Protein AF-A0AAW7M8R0-F1 (afdb_monomer)

Structure (mmCIF, N/CA/C/O backbone):
data_AF-A0AAW7M8R0-F1
#
_entry.id   AF-A0AAW7M8R0-F1
#
loop_
_atom_site.group_PDB
_atom_site.id
_atom_site.type_symbol
_atom_site.label_atom_id
_atom_site.label_alt_id
_atom_site.label_comp_id
_atom_site.label_asym_id
_atom_site.label_entity_id
_atom_site.label_seq_id
_atom_site.pdbx_PDB_ins_code
_atom_site.Cartn_x
_atom_site.Cartn_y
_atom_site.Cartn_z
_atom_site.occupancy
_atom_site.B_iso_or_equiv
_atom_site.auth_seq_id
_atom_site.auth_comp_id
_atom_site.auth_asym_id
_atom_site.auth_atom_id
_atom_site.pdbx_PDB_model_num
ATOM 1 N N . MET A 1 1 ? 16.770 8.902 -20.465 1.00 70.69 1 MET A N 1
ATOM 2 C CA . MET A 1 1 ? 15.891 8.119 -19.568 1.00 70.69 1 MET A CA 1
ATOM 3 C C . MET A 1 1 ? 16.014 6.656 -19.968 1.00 70.69 1 MET A C 1
ATOM 5 O O . MET A 1 1 ? 15.756 6.362 -21.127 1.00 70.69 1 MET A O 1
ATOM 9 N N . SER A 1 2 ? 16.501 5.766 -19.096 1.00 95.81 2 SER A N 1
ATOM 10 C CA . SER A 1 2 ? 16.643 4.338 -19.427 1.00 95.81 2 SER A CA 1
ATOM 11 C C . SER A 1 2 ? 15.369 3.570 -19.072 1.00 95.81 2 SER A C 1
ATOM 13 O O . SER A 1 2 ? 14.699 3.896 -18.091 1.00 95.81 2 SER A O 1
ATOM 15 N N . ALA A 1 3 ? 15.047 2.528 -19.842 1.00 96.31 3 ALA A N 1
ATOM 16 C CA . ALA A 1 3 ? 13.898 1.668 -19.553 1.00 96.31 3 ALA A CA 1
ATOM 17 C C . ALA A 1 3 ? 13.988 1.057 -18.142 1.00 96.31 3 ALA A C 1
ATOM 19 O O . ALA A 1 3 ? 13.002 1.031 -17.415 1.00 96.31 3 ALA A O 1
ATOM 20 N N . ALA A 1 4 ? 15.195 0.669 -17.714 1.00 96.94 4 ALA A N 1
ATOM 21 C CA . ALA A 1 4 ? 15.447 0.147 -16.372 1.00 96.94 4 ALA A CA 1
ATOM 22 C C . ALA A 1 4 ? 15.077 1.144 -15.256 1.00 96.94 4 ALA A C 1
ATOM 24 O O . ALA A 1 4 ? 14.474 0.749 -14.260 1.00 96.94 4 ALA A O 1
ATOM 25 N N . ALA A 1 5 ? 15.386 2.436 -15.428 1.00 97.06 5 ALA A N 1
ATOM 26 C CA . ALA A 1 5 ? 15.027 3.466 -14.453 1.00 97.06 5 ALA A CA 1
ATOM 27 C C . ALA A 1 5 ? 13.506 3.668 -14.368 1.00 97.06 5 ALA A C 1
ATOM 29 O O . ALA A 1 5 ? 12.965 3.802 -13.273 1.00 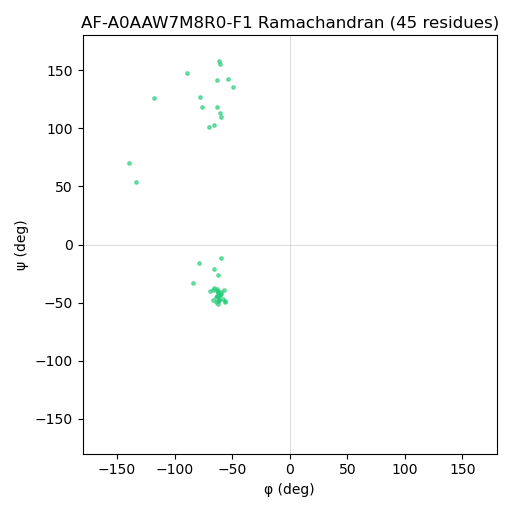97.06 5 ALA A O 1
ATOM 30 N N . MET A 1 6 ? 12.812 3.629 -15.511 1.00 97.69 6 MET A N 1
ATOM 31 C CA . MET A 1 6 ? 11.350 3.729 -15.565 1.00 97.69 6 MET A CA 1
ATOM 32 C C . MET A 1 6 ? 10.685 2.560 -14.824 1.00 97.69 6 MET A C 1
ATOM 34 O O . MET A 1 6 ? 9.767 2.765 -14.033 1.00 97.69 6 MET A O 1
ATOM 38 N N . THR A 1 7 ? 11.181 1.336 -15.028 1.00 97.88 7 THR A N 1
ATOM 39 C CA . THR A 1 7 ? 10.662 0.142 -14.349 1.00 97.88 7 THR A CA 1
ATOM 40 C C . THR A 1 7 ? 10.828 0.248 -12.838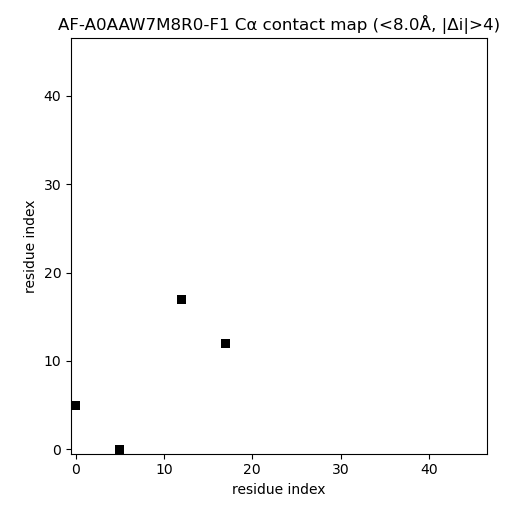 1.00 97.88 7 THR A C 1
ATOM 42 O O . THR A 1 7 ? 9.871 0.025 -12.101 1.00 97.88 7 THR A O 1
ATOM 45 N N . LEU A 1 8 ? 12.017 0.637 -12.366 1.00 97.31 8 LEU A N 1
ATOM 46 C CA . LEU A 1 8 ? 12.265 0.805 -10.933 1.00 97.31 8 LEU A CA 1
ATOM 47 C C . LEU A 1 8 ? 11.397 1.907 -10.323 1.00 97.31 8 LEU A C 1
ATOM 49 O O 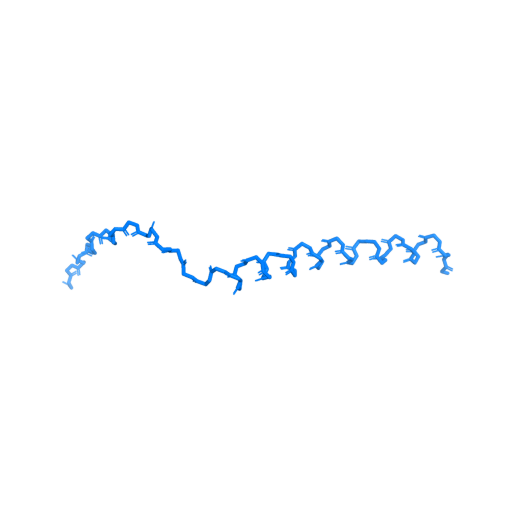. LEU A 1 8 ? 10.857 1.717 -9.237 1.00 97.31 8 LEU A O 1
ATOM 53 N N . MET A 1 9 ? 11.202 3.020 -11.034 1.00 97.19 9 MET A N 1
ATOM 54 C CA . MET A 1 9 ? 10.292 4.083 -10.605 1.00 97.19 9 MET A CA 1
ATOM 55 C C . MET A 1 9 ? 8.876 3.540 -10.378 1.00 97.19 9 MET A C 1
ATOM 57 O O . MET A 1 9 ? 8.294 3.777 -9.321 1.00 97.19 9 MET A O 1
ATOM 61 N N . VAL A 1 10 ? 8.328 2.793 -11.342 1.00 97.56 10 VAL A N 1
ATOM 62 C CA . VAL A 1 10 ? 6.979 2.217 -11.233 1.00 97.56 10 VAL A CA 1
ATOM 63 C C . VAL A 1 10 ? 6.895 1.225 -10.075 1.00 97.56 10 VAL A C 1
ATOM 65 O O . VAL A 1 10 ? 5.948 1.294 -9.296 1.00 97.56 10 VAL A O 1
ATOM 68 N N . VAL A 1 11 ? 7.891 0.346 -9.917 1.00 97.62 11 VAL A N 1
ATOM 69 C CA . VAL A 1 11 ? 7.948 -0.609 -8.797 1.00 97.62 11 VAL A CA 1
ATOM 70 C C . VAL A 1 11 ? 7.894 0.126 -7.460 1.00 97.62 11 VAL A C 1
ATOM 72 O O . VAL A 1 11 ? 7.074 -0.213 -6.611 1.00 97.62 11 VAL A O 1
ATOM 75 N N . VAL A 1 12 ? 8.709 1.168 -7.286 1.00 97.50 12 VAL A N 1
ATOM 76 C CA . VAL A 1 12 ? 8.722 1.975 -6.058 1.00 97.50 12 VAL A CA 1
ATOM 77 C C . VAL A 1 12 ? 7.370 2.651 -5.827 1.00 97.50 12 VAL A C 1
ATOM 79 O O . VAL A 1 12 ? 6.844 2.596 -4.717 1.00 97.50 12 VAL A O 1
ATOM 82 N N . MET A 1 13 ? 6.768 3.229 -6.870 1.00 97.12 13 MET A N 1
ATOM 83 C CA . MET A 1 13 ? 5.436 3.834 -6.785 1.00 97.12 13 MET A CA 1
ATOM 84 C C . MET A 1 13 ? 4.386 2.820 -6.311 1.00 97.12 13 MET A C 1
ATOM 86 O O . MET A 1 13 ? 3.615 3.105 -5.398 1.00 97.12 13 MET A O 1
ATOM 90 N N . VAL A 1 14 ? 4.378 1.619 -6.892 1.00 97.38 14 VAL A N 1
ATOM 91 C CA . VAL A 1 14 ? 3.444 0.551 -6.515 1.00 97.38 14 VAL A CA 1
ATOM 92 C C . VAL A 1 14 ? 3.695 0.068 -5.091 1.00 97.38 14 VAL A C 1
ATOM 94 O O . VAL A 1 14 ? 2.735 -0.200 -4.384 1.00 97.38 14 VAL A O 1
ATOM 97 N N . VAL A 1 15 ? 4.943 -0.020 -4.633 1.00 96.25 15 VAL A N 1
ATOM 98 C CA . VAL A 1 15 ? 5.243 -0.441 -3.255 1.00 96.25 15 VAL A CA 1
ATOM 99 C C . VAL A 1 15 ? 4.754 0.595 -2.239 1.00 96.25 15 VAL A C 1
ATOM 101 O O . VAL A 1 15 ? 4.068 0.230 -1.284 1.00 96.25 15 VAL A O 1
ATOM 104 N N . ILE A 1 16 ? 5.046 1.882 -2.463 1.00 95.56 16 ILE A N 1
ATOM 105 C CA . ILE A 1 16 ? 4.647 2.975 -1.560 1.00 95.56 16 ILE A CA 1
ATOM 106 C C . ILE A 1 16 ? 3.121 3.073 -1.474 1.00 95.56 16 ILE A C 1
ATOM 108 O O . ILE A 1 16 ? 2.549 3.079 -0.385 1.00 95.56 16 ILE A O 1
ATOM 112 N N . TRP A 1 17 ? 2.451 3.128 -2.625 1.00 97.19 17 TRP A N 1
ATOM 113 C CA . TRP A 1 17 ? 1.006 3.347 -2.670 1.00 97.19 17 TRP A CA 1
ATOM 114 C C . TRP A 1 17 ? 0.207 2.060 -2.486 1.00 97.19 17 TRP A C 1
ATOM 116 O O . TRP A 1 17 ? -0.863 2.079 -1.884 1.00 97.19 17 TRP A O 1
ATOM 126 N N . GLY A 1 18 ? 0.721 0.928 -2.956 1.00 96.88 18 GLY A N 1
ATOM 127 C CA . GLY A 1 18 ? 0.061 -0.371 -2.852 1.00 96.88 18 GLY A CA 1
ATOM 128 C C . GLY A 1 18 ? -0.117 -0.818 -1.406 1.00 96.88 18 GLY A C 1
ATOM 129 O O . GLY A 1 18 ? -1.187 -1.317 -1.065 1.00 96.88 18 GLY A O 1
ATOM 130 N N . GLY A 1 19 ? 0.866 -0.567 -0.532 1.00 93.69 19 GLY A N 1
ATOM 131 C CA . GLY A 1 19 ? 0.730 -0.832 0.904 1.00 93.69 19 GLY A CA 1
ATOM 132 C C . GLY A 1 19 ? -0.382 -0.002 1.554 1.00 93.69 19 GLY A C 1
ATOM 133 O O . GLY A 1 19 ? -1.188 -0.529 2.325 1.00 93.69 19 GLY A O 1
ATOM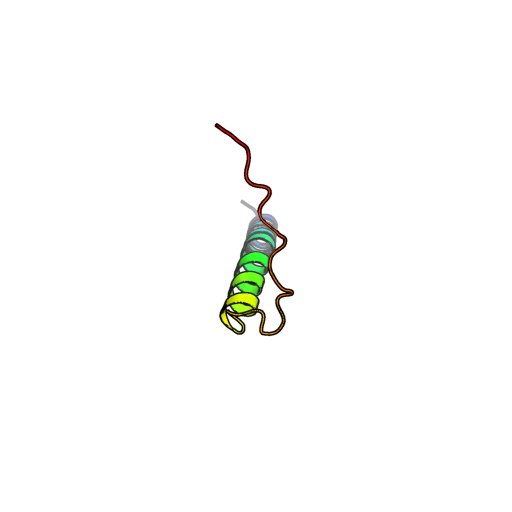 134 N N . LEU A 1 20 ? -0.486 1.279 1.185 1.00 95.31 20 LEU A N 1
ATOM 135 C CA . LEU A 1 20 ? -1.554 2.160 1.656 1.00 95.31 20 LEU A CA 1
ATOM 136 C C . LEU A 1 20 ? -2.929 1.687 1.170 1.00 95.31 20 LEU A C 1
ATOM 138 O O . LEU A 1 20 ? -3.843 1.530 1.976 1.00 95.31 20 LEU A O 1
ATOM 142 N N . VAL A 1 21 ? -3.072 1.406 -0.128 1.00 96.62 21 VAL A N 1
ATOM 143 C CA . VAL A 1 21 ? -4.328 0.912 -0.715 1.00 96.62 21 VAL A CA 1
ATOM 144 C C . VAL A 1 21 ? -4.743 -0.415 -0.076 1.00 96.62 21 VAL A C 1
ATOM 146 O O . VAL A 1 21 ? -5.909 -0.583 0.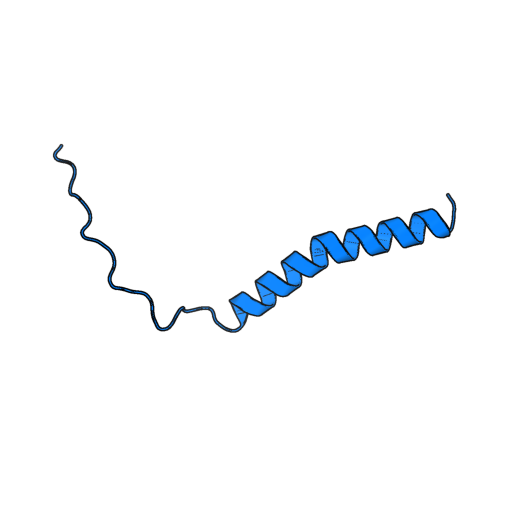277 1.00 96.62 21 VAL A O 1
ATOM 149 N N . ALA A 1 22 ? -3.802 -1.336 0.149 1.00 95.38 22 ALA A N 1
ATOM 150 C CA . ALA A 1 22 ? -4.062 -2.594 0.848 1.00 95.38 22 ALA A CA 1
ATOM 151 C C . ALA A 1 22 ? -4.563 -2.367 2.283 1.00 95.38 22 ALA A C 1
ATOM 153 O O . ALA A 1 22 ? -5.538 -2.995 2.695 1.00 95.38 22 ALA A O 1
ATOM 154 N N . SER A 1 23 ? -3.943 -1.436 3.011 1.00 93.38 23 SER A N 1
ATOM 155 C CA . SER A 1 23 ? -4.325 -1.085 4.385 1.00 93.38 23 SER A CA 1
ATOM 156 C C . SER A 1 23 ? -5.728 -0.480 4.443 1.00 93.38 23 SER A C 1
ATOM 158 O O . SER A 1 23 ? -6.551 -0.899 5.255 1.00 93.38 23 SER A O 1
ATOM 160 N N . ILE A 1 24 ? -6.034 0.446 3.529 1.00 94.56 24 ILE A N 1
ATOM 161 C CA . ILE A 1 24 ? -7.366 1.051 3.400 1.00 94.56 24 ILE A CA 1
ATOM 162 C C . ILE A 1 24 ? -8.409 -0.020 3.077 1.00 94.56 24 ILE A C 1
ATOM 164 O O . ILE A 1 24 ? -9.446 -0.072 3.730 1.00 94.56 24 ILE A O 1
ATOM 168 N N . MET A 1 25 ? -8.148 -0.905 2.108 1.00 95.25 25 MET A N 1
ATOM 169 C CA . MET A 1 25 ? -9.081 -1.984 1.761 1.00 95.25 25 MET A CA 1
ATOM 170 C C . MET A 1 25 ? -9.308 -2.952 2.924 1.00 95.25 25 MET A C 1
ATOM 172 O O . MET A 1 25 ? -10.432 -3.406 3.128 1.00 95.25 25 MET A O 1
ATOM 176 N N . PHE A 1 26 ? -8.258 -3.285 3.676 1.00 92.12 26 PHE A N 1
ATOM 177 C CA . PHE A 1 26 ? -8.365 -4.148 4.847 1.00 92.12 26 PHE A CA 1
ATOM 178 C C . PHE A 1 26 ? -9.259 -3.517 5.918 1.00 92.12 26 PHE A C 1
ATOM 180 O O . PHE A 1 26 ? -10.200 -4.161 6.383 1.00 92.12 26 PHE A O 1
ATOM 187 N N . LEU A 1 27 ? -9.016 -2.246 6.244 1.00 90.06 27 LEU A N 1
ATOM 188 C CA . LEU A 1 27 ? -9.771 -1.528 7.268 1.00 90.06 27 LEU A CA 1
ATOM 189 C C . LEU A 1 27 ? -11.214 -1.251 6.823 1.00 90.06 27 LEU A C 1
ATOM 191 O O . LEU A 1 27 ? -12.155 -1.464 7.577 1.00 90.06 27 LEU A O 1
ATOM 195 N N . SER A 1 28 ? -11.415 -0.886 5.556 1.00 90.38 28 SER A N 1
ATOM 196 C CA . SER A 1 28 ? -12.746 -0.658 4.982 1.00 90.38 28 SER A CA 1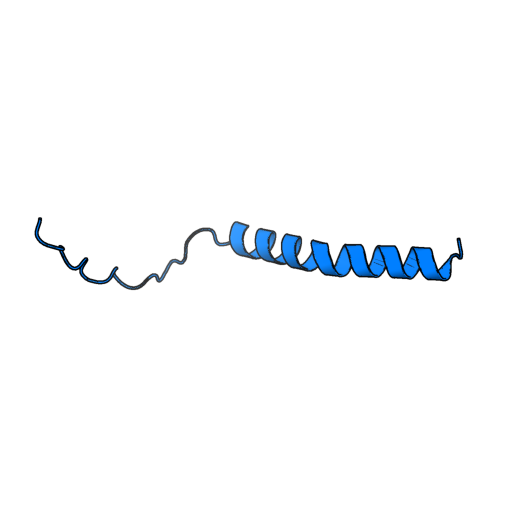
ATOM 197 C C . SER A 1 28 ? -13.624 -1.912 4.976 1.00 90.38 28 SER A C 1
ATOM 199 O O . SER A 1 28 ? -14.845 -1.788 4.974 1.00 90.38 28 SER A O 1
ATOM 201 N N . ARG A 1 29 ? -13.037 -3.117 4.956 1.00 90.81 29 ARG A N 1
ATOM 202 C CA . ARG A 1 29 ? -13.785 -4.384 5.039 1.00 90.81 29 ARG A CA 1
ATOM 203 C C . ARG A 1 29 ? -14.212 -4.736 6.466 1.00 90.81 29 ARG A C 1
ATOM 205 O O . ARG A 1 29 ? -15.058 -5.611 6.628 1.00 90.81 29 ARG A O 1
ATOM 212 N N . ARG A 1 30 ? -13.623 -4.100 7.483 1.00 83.81 30 ARG A N 1
ATOM 213 C CA . ARG A 1 30 ? -13.946 -4.279 8.907 1.00 83.81 30 ARG A CA 1
ATOM 214 C C . ARG A 1 30 ? -13.932 -2.916 9.617 1.00 83.81 30 ARG A C 1
ATOM 216 O O . ARG A 1 30 ? -13.012 -2.653 10.387 1.00 83.81 30 ARG A O 1
ATOM 223 N N . PRO A 1 31 ? -14.916 -2.043 9.330 1.00 71.56 31 PRO A N 1
ATOM 224 C CA . PRO A 1 31 ? -14.929 -0.666 9.828 1.00 71.56 31 PRO A CA 1
ATOM 225 C C . PRO A 1 31 ? -15.077 -0.560 11.353 1.00 71.56 31 PRO A C 1
ATOM 227 O O . PRO A 1 31 ? -14.680 0.448 11.926 1.00 71.56 31 PRO A O 1
ATOM 230 N N . GLU A 1 32 ? -15.595 -1.595 12.017 1.00 72.81 32 GLU A N 1
ATOM 231 C CA . GLU A 1 32 ? -15.773 -1.624 13.467 1.00 72.81 32 GLU A CA 1
ATOM 232 C C . GLU A 1 32 ? -14.936 -2.753 14.076 1.00 72.81 32 GLU A C 1
ATOM 234 O O . GLU A 1 32 ? -15.045 -3.921 13.686 1.00 72.81 32 GLU A O 1
ATOM 239 N N . ALA A 1 33 ? -14.092 -2.407 15.052 1.00 70.75 33 ALA A N 1
ATOM 240 C CA . ALA A 1 33 ? -13.526 -3.394 15.956 1.00 70.75 33 ALA A CA 1
ATOM 241 C C . ALA A 1 33 ? -14.668 -3.887 16.852 1.00 70.75 33 ALA A C 1
ATOM 243 O O . ALA A 1 33 ? -15.057 -3.204 17.793 1.00 70.75 33 ALA A O 1
ATOM 244 N N . ALA A 1 34 ? -15.215 -5.062 16.534 1.00 73.94 34 ALA A N 1
ATOM 245 C CA . ALA A 1 34 ? -16.338 -5.660 17.263 1.00 73.94 34 ALA A CA 1
ATOM 246 C C . ALA A 1 34 ? -16.041 -5.923 18.754 1.00 73.94 34 ALA A C 1
ATOM 248 O O . ALA A 1 34 ? -16.953 -6.236 19.509 1.00 73.94 34 ALA A O 1
ATOM 249 N N . ASP A 1 35 ? -14.775 -5.809 19.156 1.00 78.88 35 ASP A N 1
ATOM 250 C CA . ASP A 1 35 ? -14.270 -6.171 20.476 1.00 78.88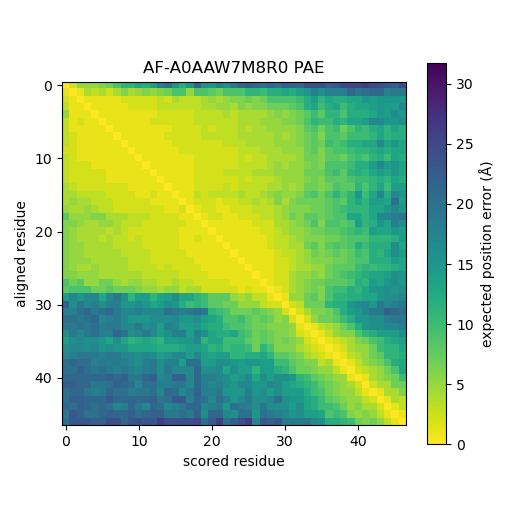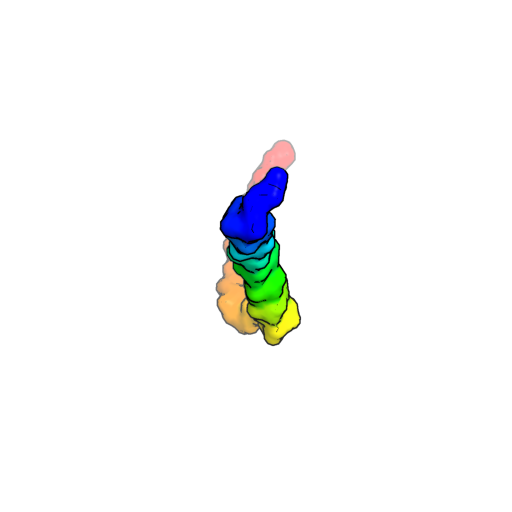 35 ASP A CA 1
ATOM 251 C C . ASP A 1 35 ? -13.360 -5.056 21.023 1.00 78.88 35 ASP A C 1
ATOM 253 O O . ASP A 1 35 ? -12.180 -5.251 21.324 1.00 78.88 35 ASP A O 1
ATOM 257 N N . MET A 1 36 ? -13.881 -3.826 21.050 1.00 77.25 36 MET A N 1
ATOM 258 C CA . MET A 1 36 ? -13.202 -2.719 21.720 1.00 77.25 36 MET A CA 1
ATOM 259 C C . MET A 1 36 ? -13.432 -2.851 23.236 1.00 77.25 36 MET A C 1
ATOM 261 O O . MET A 1 36 ? -14.588 -2.949 23.658 1.00 77.25 36 MET A O 1
ATOM 265 N N . PRO A 1 37 ? -12.381 -2.844 24.077 1.00 79.38 37 PRO A N 1
ATOM 266 C CA . PRO A 1 37 ? -12.567 -2.799 25.521 1.00 79.38 37 PRO A CA 1
ATOM 267 C C . PRO A 1 37 ? -13.314 -1.515 25.925 1.00 79.38 37 PRO A C 1
ATOM 269 O O . PRO A 1 37 ? -13.250 -0.515 25.199 1.00 79.38 37 PRO A O 1
ATOM 272 N N . PRO A 1 38 ? -14.005 -1.514 27.080 1.00 83.00 38 PRO A N 1
ATOM 273 C CA . PRO A 1 38 ? -14.603 -0.303 27.628 1.00 83.00 38 PRO A CA 1
ATOM 274 C C . PRO A 1 38 ? -13.576 0.834 27.655 1.00 83.00 38 PRO A C 1
ATOM 276 O O . PRO A 1 38 ? -12.423 0.614 28.037 1.00 83.00 38 PRO A O 1
ATOM 279 N N . GLY A 1 39 ? -13.985 2.035 27.234 1.00 81.12 39 GLY A N 1
ATOM 280 C CA . GLY A 1 39 ? -13.156 3.230 27.380 1.00 81.12 39 GLY A CA 1
ATOM 281 C C . GLY A 1 39 ? -12.727 3.400 28.839 1.00 81.12 39 GLY A C 1
ATOM 282 O O . GLY A 1 39 ? -13.490 3.072 29.749 1.00 81.12 39 GLY A O 1
ATOM 283 N N . GLY A 1 40 ? -11.490 3.851 29.061 1.00 81.75 40 GLY A N 1
ATOM 284 C CA . GLY A 1 40 ? -11.011 4.163 30.409 1.00 81.75 40 GLY A CA 1
ATOM 285 C C . GLY A 1 40 ? -11.837 5.285 31.038 1.00 81.75 40 GLY A C 1
ATOM 286 O O . GLY A 1 40 ? -12.472 6.058 30.324 1.00 81.75 40 GLY A O 1
ATOM 287 N N . GLU A 1 41 ? -11.838 5.379 32.368 1.00 83.38 41 GLU A N 1
ATOM 288 C CA . GLU A 1 41 ? -12.481 6.512 33.033 1.00 83.38 41 GLU A CA 1
ATOM 289 C C . GLU A 1 41 ? -11.767 7.805 32.632 1.00 83.38 41 GLU A C 1
ATOM 291 O O . GLU A 1 41 ? -10.569 7.974 32.887 1.00 83.38 41 GLU A O 1
ATOM 296 N N . ASP A 1 42 ? -12.499 8.712 31.985 1.00 80.06 42 ASP A N 1
ATOM 297 C CA . ASP A 1 42 ? -12.001 10.051 31.708 1.00 80.06 42 ASP A CA 1
ATOM 298 C C . ASP A 1 42 ? -11.691 10.723 33.048 1.00 80.06 42 ASP A C 1
ATOM 300 O O . ASP A 1 42 ? -12.577 10.993 33.862 1.00 80.06 42 ASP A O 1
ATOM 304 N N . THR A 1 43 ? -10.408 10.988 33.297 1.00 81.19 43 THR A N 1
ATOM 305 C CA . THR A 1 43 ? -10.002 11.783 34.454 1.00 81.19 43 THR A CA 1
ATOM 306 C C . THR A 1 43 ? -10.526 13.200 34.242 1.00 81.19 43 THR A C 1
ATOM 308 O O . THR A 1 43 ? -9.975 13.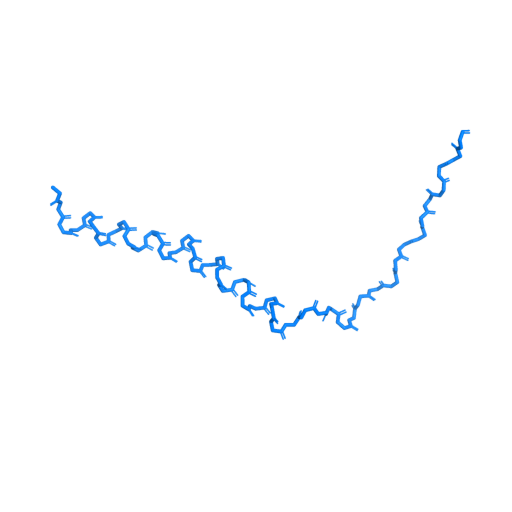960 33.448 1.00 81.19 43 THR A O 1
ATOM 311 N N . GLN A 1 44 ? -11.610 13.552 34.931 1.00 82.44 44 GLN A N 1
ATOM 312 C CA . GLN A 1 44 ? -12.102 14.925 34.997 1.00 82.44 44 GLN A CA 1
ATOM 313 C C . GLN A 1 44 ? -11.005 15.807 35.606 1.00 82.44 44 GLN A C 1
ATOM 315 O O . GLN A 1 44 ? -10.691 15.687 36.790 1.00 82.44 44 GLN A O 1
ATOM 320 N N . VAL A 1 45 ? -10.398 16.668 34.785 1.00 82.19 45 VAL A N 1
ATOM 321 C CA . VAL A 1 45 ? -9.500 17.732 35.250 1.00 82.19 45 VAL A CA 1
ATOM 322 C C . VAL A 1 45 ? -10.386 18.835 35.839 1.00 82.19 45 VAL A C 1
ATOM 324 O O . VAL A 1 45 ? -11.233 19.343 35.107 1.00 82.19 45 VAL A O 1
ATOM 327 N N . PRO A 1 46 ? -10.262 19.172 37.136 1.00 84.00 46 PRO A N 1
ATOM 328 C CA . PRO A 1 46 ? -11.005 20.280 37.731 1.00 84.00 46 PRO A CA 1
ATOM 329 C C . PRO A 1 46 ? -10.610 21.616 37.086 1.00 84.00 46 PRO A C 1
ATOM 331 O O . PRO A 1 46 ? -9.427 21.811 36.796 1.00 84.00 46 PRO A O 1
ATOM 334 N N . ASP A 1 47 ? -11.592 22.502 36.894 1.00 83.25 47 ASP A N 1
ATOM 335 C CA . ASP A 1 47 ? -11.401 23.887 36.426 1.00 83.25 47 ASP A CA 1
ATOM 336 C C . ASP A 1 47 ? -10.539 24.733 37.384 1.00 83.25 47 ASP A C 1
ATOM 338 O O . ASP A 1 47 ? -10.680 24.577 38.624 1.00 83.25 47 ASP A O 1
#

Sequence (47 aa):
MSAAAMTLMVVVMVVIWGGLVASIMFLSRRPEAADMPPGGEDTQVPD

pLDDT: mean 88.9, std 8.82, range [70.69, 97.88]

Solvent-accessible surface area (backbone atoms only — not comparable to full-atom values): 3099 Å² total; per-residue (Å²): 136,55,72,68,58,54,51,52,51,50,52,51,50,47,54,64,50,45,54,52,53,50,50,51,54,56,44,69,75,51,79,64,75,92,81,68,75,81,78,73,84,79,79,80,76,83,132

Radius of gyration: 21.36 Å; Cα contacts (8 Å, |Δi|>4): 2; chains: 1; bounding box: 33×30×57 Å

Secondary structure (DSSP, 8-state):
--HHHHHHHHHHHHHHHHHHHHHHHHHHT--S-TTPPPPPP------

Organism: NCBI:txid3051663

Foldseek 3Di:
DDPVVVVVVVVVVCVVVVVVVVVCVVCVVPVDPPDDPPDDPDDDDDD

Mean predicted aligned error: 8.6 Å

InterPro domains:
  IPR031596 Putative methionine and alanine importer, small subunit [PF16951] (1-32)